Protein AF-A0AAN8PX94-F1 (afdb_monomer_lite)

Sequence (106 aa):
MAATVVKVATKVAVGVGAVYVTVDQGVWGTNSQAVKAVDKVRSSVLPAANDYVKSIPSLNDINNSVLRTWNSGVKMTFSMVSNAPSKAGEYSKKAYDSSLSLIKEN

Secondary structure (DSSP, 8-state):
-HHHHHHHHHHHHHHHHHHHHHHHTTTTS-HHHHHHHHHHHHHHT-TTTHHHHTTSPPHHHHHHHHHHHHHHHHHHHHHHHHHHHHHHHHHHHHHHHHHHHHHHT-

Radius of gyration: 23.59 Å; chains: 1; bounding box: 60×29×59 Å

InterPro domains:
  IPR026769 MICOS complex subunit Mic13 [PF15884] (22-91)
  IPR026769 MICOS complex subunit Mic13 [PTHR31816] (4-98)

Organism: Patella caerulea (NCBI:txid87958)

Structure (mmCIF, N/CA/C/O backbone):
data_AF-A0AAN8PX94-F1
#
_entry.id   AF-A0AAN8PX94-F1
#
loop_
_atom_site.group_PDB
_atom_site.id
_atom_site.type_symbol
_atom_site.label_atom_id
_atom_site.label_alt_id
_atom_site.label_comp_id
_atom_site.label_asym_id
_atom_site.label_entity_id
_atom_site.label_seq_id
_atom_site.pdbx_PDB_ins_code
_atom_site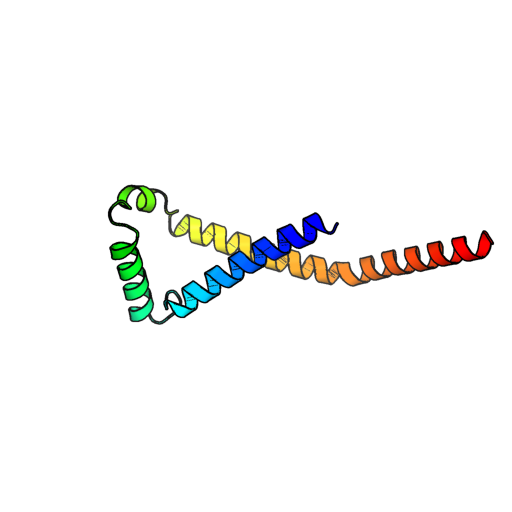.Cartn_x
_atom_site.Cartn_y
_atom_site.Cartn_z
_atom_site.occupancy
_atom_site.B_iso_or_equiv
_atom_site.auth_seq_id
_atom_site.auth_comp_id
_atom_site.auth_asym_id
_atom_site.auth_atom_id
_atom_site.pdbx_PDB_model_num
ATOM 1 N N . MET A 1 1 ? 18.186 -10.352 -6.077 1.00 60.88 1 MET A N 1
ATOM 2 C CA . MET A 1 1 ? 16.930 -9.831 -6.672 1.00 60.88 1 MET A CA 1
ATOM 3 C C . MET A 1 1 ? 15.704 -10.669 -6.302 1.00 60.88 1 MET A C 1
ATOM 5 O O . MET A 1 1 ? 14.741 -10.081 -5.830 1.00 60.88 1 MET A O 1
ATOM 9 N N . ALA A 1 2 ? 15.738 -12.006 -6.407 1.00 69.94 2 ALA A N 1
ATOM 10 C CA . ALA A 1 2 ? 14.598 -12.874 -6.059 1.00 69.94 2 ALA A CA 1
ATOM 11 C C . ALA A 1 2 ? 14.071 -12.690 -4.618 1.00 69.94 2 ALA A C 1
ATOM 13 O O . ALA A 1 2 ? 12.873 -12.516 -4.419 1.00 69.94 2 ALA A O 1
ATOM 14 N N . ALA A 1 3 ? 14.959 -12.620 -3.619 1.00 78.00 3 ALA A N 1
ATOM 15 C CA . ALA A 1 3 ? 14.563 -12.423 -2.219 1.00 78.00 3 ALA A CA 1
ATOM 16 C C . ALA A 1 3 ? 13.802 -11.101 -1.974 1.00 78.00 3 ALA A C 1
ATOM 18 O O . ALA A 1 3 ? 12.853 -11.058 -1.193 1.00 78.00 3 ALA A O 1
ATOM 19 N N . THR A 1 4 ? 14.179 -10.025 -2.672 1.00 83.06 4 THR A N 1
ATOM 20 C CA . THR A 1 4 ? 13.499 -8.724 -2.581 1.00 83.06 4 THR A CA 1
ATOM 21 C C . THR A 1 4 ? 12.101 -8.784 -3.194 1.00 83.06 4 THR A C 1
ATOM 23 O O . THR A 1 4 ? 11.159 -8.259 -2.606 1.00 83.06 4 THR A O 1
ATOM 26 N N . VAL A 1 5 ? 11.950 -9.464 -4.335 1.00 85.62 5 VAL A N 1
ATOM 27 C CA . VAL A 1 5 ? 10.655 -9.636 -5.013 1.00 85.62 5 VAL A CA 1
ATOM 28 C C . VAL A 1 5 ? 9.698 -10.463 -4.157 1.00 85.62 5 VAL A C 1
ATOM 30 O O . VAL A 1 5 ? 8.570 -10.033 -3.936 1.00 85.62 5 VAL A O 1
ATOM 33 N N . VAL A 1 6 ? 10.160 -11.585 -3.595 1.00 91.69 6 VAL A N 1
ATOM 34 C CA . VAL A 1 6 ? 9.347 -12.423 -2.696 1.00 91.69 6 VAL A CA 1
ATOM 35 C C . VAL A 1 6 ? 8.893 -11.622 -1.476 1.00 91.69 6 VAL A C 1
ATOM 37 O O . VAL A 1 6 ? 7.708 -11.599 -1.163 1.00 91.69 6 VAL A O 1
ATOM 40 N N . LYS A 1 7 ? 9.804 -10.877 -0.835 1.00 91.69 7 LYS A N 1
ATOM 41 C CA . LYS A 1 7 ? 9.471 -10.046 0.332 1.00 91.69 7 LYS A CA 1
ATOM 42 C C . LYS A 1 7 ? 8.407 -8.991 0.020 1.00 91.69 7 LYS A C 1
ATOM 44 O O . LYS A 1 7 ? 7.533 -8.743 0.849 1.00 91.69 7 LYS A O 1
ATOM 49 N N . VAL A 1 8 ? 8.482 -8.351 -1.147 1.00 89.94 8 VAL A N 1
ATOM 50 C CA . VAL A 1 8 ? 7.476 -7.369 -1.579 1.00 89.94 8 VAL A CA 1
ATOM 51 C C . VAL A 1 8 ? 6.148 -8.060 -1.890 1.00 89.94 8 VAL A C 1
ATOM 53 O O . VAL A 1 8 ? 5.116 -7.616 -1.393 1.00 89.94 8 VAL A O 1
ATOM 56 N N . ALA A 1 9 ? 6.169 -9.173 -2.623 1.00 90.50 9 ALA A N 1
ATOM 57 C CA . ALA A 1 9 ? 4.972 -9.936 -2.966 1.00 90.50 9 ALA A CA 1
ATOM 58 C C . ALA A 1 9 ? 4.219 -10.422 -1.719 1.00 90.50 9 ALA A C 1
ATOM 60 O O . ALA A 1 9 ? 3.006 -10.248 -1.634 1.00 90.50 9 ALA A O 1
ATOM 61 N N . THR A 1 10 ? 4.929 -10.934 -0.708 1.00 92.50 10 THR A N 1
ATOM 62 C CA . THR A 1 10 ? 4.319 -11.335 0.569 1.00 92.50 10 THR A CA 1
ATOM 63 C C . THR A 1 10 ? 3.636 -10.157 1.261 1.00 92.50 10 THR A C 1
ATOM 65 O O . THR A 1 10 ? 2.507 -10.293 1.723 1.00 92.50 10 THR A O 1
ATOM 68 N N . LYS A 1 11 ? 4.276 -8.980 1.307 1.00 92.75 11 LYS A N 1
ATOM 69 C CA . LYS A 1 11 ? 3.669 -7.783 1.914 1.00 92.75 11 LYS A CA 1
ATOM 70 C C . LYS A 1 11 ? 2.402 -7.347 1.183 1.00 92.75 11 LYS A C 1
ATOM 72 O O . LYS A 1 11 ? 1.418 -7.004 1.833 1.00 92.75 11 LYS A O 1
ATOM 77 N N . VAL A 1 12 ? 2.422 -7.381 -0.148 1.00 92.00 12 VAL A N 1
ATOM 78 C CA . VAL A 1 12 ? 1.249 -7.058 -0.970 1.00 92.00 12 VAL A CA 1
ATOM 79 C C . VAL A 1 12 ? 0.133 -8.073 -0.731 1.00 92.00 12 VAL A C 1
ATOM 81 O O . VAL A 1 12 ? -0.999 -7.665 -0.497 1.00 92.00 12 VAL A O 1
ATOM 84 N N . ALA A 1 13 ? 0.444 -9.371 -0.706 1.00 92.94 13 ALA A N 1
ATOM 85 C CA . ALA A 1 13 ? -0.537 -10.426 -0.460 1.00 92.94 13 ALA A CA 1
ATOM 86 C C . ALA A 1 13 ? -1.224 -10.272 0.906 1.00 92.94 13 ALA A C 1
ATOM 88 O O . ALA A 1 13 ? -2.448 -10.335 0.986 1.00 92.94 13 ALA A O 1
ATOM 89 N N . VAL A 1 14 ? -0.453 -9.996 1.964 1.00 94.94 14 VAL A N 1
ATOM 90 C CA . VAL A 1 14 ? -1.004 -9.728 3.304 1.00 94.94 14 VAL A CA 1
ATOM 91 C C . VAL A 1 14 ? -1.901 -8.489 3.289 1.00 94.94 14 VAL A C 1
ATOM 93 O O . VAL A 1 14 ? -3.002 -8.529 3.834 1.00 94.94 14 VAL A O 1
ATOM 96 N N . GLY A 1 15 ? -1.470 -7.405 2.636 1.00 92.56 15 GLY A N 1
ATOM 97 C CA . GLY A 1 15 ? -2.270 -6.185 2.513 1.00 92.56 15 GLY A CA 1
ATOM 98 C C . GLY A 1 15 ? -3.595 -6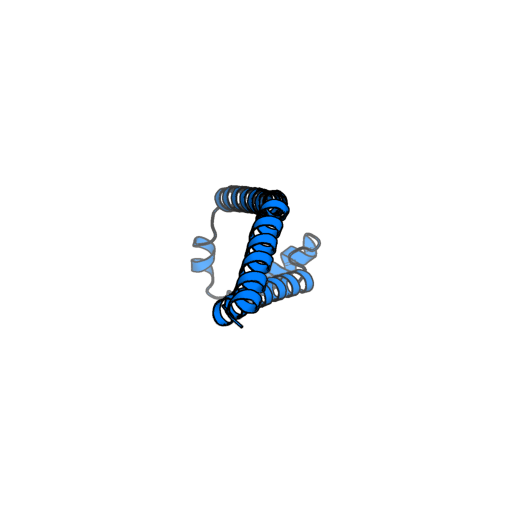.414 1.779 1.00 92.56 15 GLY A C 1
ATOM 99 O O . GLY A 1 15 ? -4.648 -6.030 2.280 1.00 92.56 15 GLY A O 1
ATOM 100 N N . VAL A 1 16 ? -3.559 -7.091 0.628 1.00 92.06 16 VAL A N 1
ATOM 101 C CA . VAL A 1 16 ? -4.757 -7.419 -0.166 1.00 92.06 16 VAL A CA 1
ATOM 102 C C . VAL A 1 16 ? -5.691 -8.353 0.602 1.00 92.06 16 VAL A C 1
ATOM 104 O O . VAL A 1 16 ? -6.898 -8.121 0.617 1.00 92.06 16 VAL A O 1
ATOM 107 N N . GLY A 1 17 ? -5.150 -9.363 1.289 1.00 91.88 17 GLY A N 1
ATOM 108 C CA . GLY A 1 17 ? -5.937 -10.267 2.128 1.00 91.88 17 GLY A CA 1
ATOM 109 C C . GLY A 1 17 ? -6.643 -9.536 3.271 1.00 91.88 17 GLY A C 1
ATOM 110 O O . GLY A 1 17 ? -7.833 -9.747 3.491 1.00 91.88 17 GLY A O 1
ATOM 111 N N . ALA A 1 18 ? -5.947 -8.618 3.949 1.00 90.12 18 ALA A N 1
ATOM 112 C CA . ALA A 1 18 ? -6.552 -7.793 4.992 1.00 90.12 18 ALA A CA 1
ATOM 113 C C . ALA A 1 18 ? -7.687 -6.918 4.437 1.00 90.12 18 ALA A C 1
ATOM 115 O O . ALA A 1 18 ? -8.770 -6.877 5.021 1.00 90.12 18 ALA A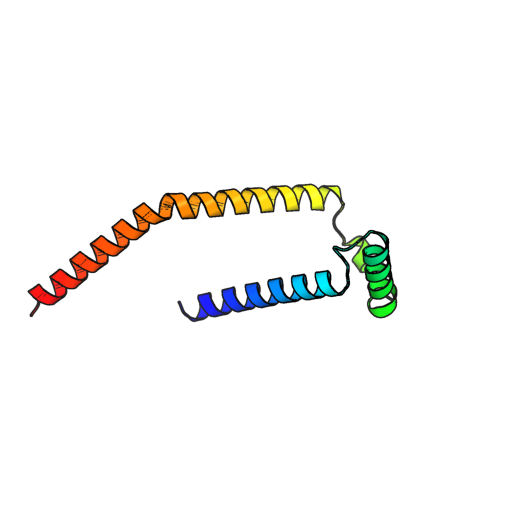 O 1
ATOM 116 N N . VAL A 1 19 ? -7.479 -6.274 3.283 1.00 88.62 19 VAL A N 1
ATOM 117 C CA . VAL A 1 19 ? -8.526 -5.481 2.620 1.00 88.62 19 VAL A CA 1
ATOM 118 C C . VAL A 1 19 ? -9.734 -6.355 2.277 1.00 88.62 19 VAL A C 1
ATOM 120 O O . VAL A 1 19 ? -10.851 -5.992 2.641 1.00 88.62 19 VAL A O 1
ATOM 123 N N . TYR A 1 20 ? -9.526 -7.528 1.671 1.00 89.81 20 TYR A N 1
ATOM 124 C CA . TYR A 1 20 ? -10.603 -8.466 1.336 1.00 89.81 20 TYR A CA 1
ATOM 125 C C . TYR A 1 20 ? -11.445 -8.843 2.562 1.00 89.81 20 TYR A C 1
ATOM 127 O O . TYR A 1 20 ? -12.666 -8.707 2.532 1.00 89.81 20 TYR A O 1
ATOM 135 N N . VAL A 1 21 ? -10.797 -9.219 3.670 1.00 89.00 21 VAL A N 1
ATOM 136 C CA . VAL A 1 21 ? -11.494 -9.549 4.924 1.00 89.00 21 VAL A CA 1
ATOM 137 C C . VAL A 1 21 ? -12.293 -8.354 5.447 1.00 89.00 21 VAL A C 1
ATOM 139 O O . VAL A 1 21 ? -13.430 -8.521 5.877 1.00 89.00 21 VAL A O 1
ATOM 142 N N . THR A 1 22 ? -11.748 -7.134 5.400 1.00 86.88 22 THR A N 1
ATOM 143 C CA . THR A 1 22 ? -12.489 -5.947 5.872 1.00 86.88 22 THR A CA 1
ATOM 144 C C . THR A 1 22 ? -13.694 -5.600 4.996 1.00 86.88 22 THR A C 1
ATOM 146 O O . THR A 1 22 ? -14.690 -5.087 5.508 1.00 86.88 22 THR A O 1
ATOM 149 N N . VAL A 1 23 ? -13.635 -5.894 3.694 1.00 86.25 23 VAL A N 1
ATOM 150 C CA . VAL A 1 23 ? -14.781 -5.758 2.782 1.00 86.25 23 VAL A CA 1
ATOM 151 C C . VAL A 1 23 ? -15.845 -6.804 3.109 1.00 86.25 23 VAL A C 1
ATOM 153 O O . VAL A 1 23 ? -17.004 -6.437 3.287 1.00 86.25 23 VAL A O 1
ATOM 156 N N . ASP A 1 24 ? -15.453 -8.070 3.270 1.00 88.50 24 ASP A N 1
ATOM 157 C CA . ASP A 1 24 ? -16.355 -9.176 3.624 1.00 88.50 24 ASP A CA 1
ATOM 158 C C . ASP A 1 24 ? -17.048 -8.963 4.983 1.00 88.50 24 ASP A C 1
ATOM 160 O O . ASP A 1 24 ? -18.258 -9.139 5.113 1.00 88.50 24 ASP A O 1
ATOM 164 N N . GLN A 1 25 ? -16.317 -8.465 5.987 1.00 84.25 25 GLN A N 1
ATOM 165 C CA . GLN A 1 25 ? -16.894 -8.109 7.290 1.00 84.25 25 GLN A CA 1
ATOM 166 C C . GLN A 1 25 ? -17.779 -6.849 7.246 1.00 84.25 25 GLN A C 1
ATOM 168 O O . GLN A 1 25 ? -18.357 -6.484 8.268 1.00 84.25 25 GLN A O 1
ATOM 173 N N . GLY A 1 26 ? -17.896 -6.168 6.102 1.00 84.62 26 GLY A N 1
ATOM 174 C CA . GLY A 1 26 ? -18.763 -5.002 5.944 1.00 84.62 26 GLY A CA 1
ATOM 175 C C . GLY A 1 26 ? -18.237 -3.724 6.601 1.00 84.62 26 GLY A C 1
ATOM 176 O O . GLY A 1 26 ? -19.015 -2.793 6.803 1.00 84.62 26 GLY A O 1
ATOM 177 N N . VAL A 1 27 ? -16.934 -3.641 6.905 1.00 85.38 27 VAL A N 1
ATOM 178 C CA . VAL A 1 27 ? -16.297 -2.439 7.491 1.00 85.38 27 VAL A CA 1
ATOM 179 C C . VAL A 1 27 ? -16.438 -1.232 6.561 1.00 85.38 27 VAL A C 1
ATOM 181 O O . VAL A 1 27 ? -16.656 -0.116 7.019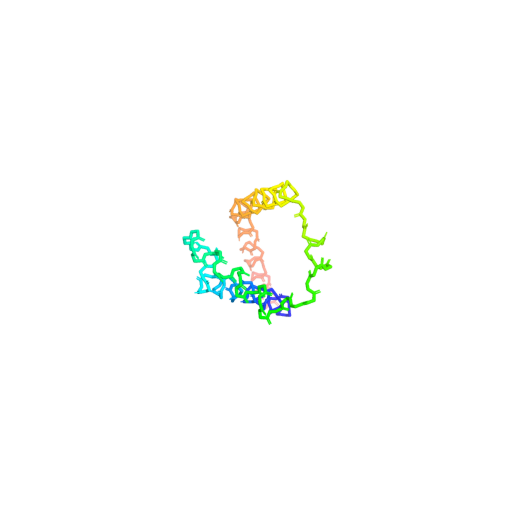 1.00 85.38 27 VAL A O 1
ATOM 184 N N . TRP A 1 28 ? -16.360 -1.474 5.253 1.00 85.50 28 TRP A N 1
ATOM 185 C CA . TRP A 1 28 ? -16.529 -0.470 4.196 1.00 85.50 28 TRP A CA 1
ATOM 186 C C . TRP A 1 28 ? -17.967 -0.400 3.656 1.00 85.50 28 TRP A C 1
ATOM 188 O O . TRP A 1 28 ? -18.210 0.220 2.623 1.00 85.50 28 TRP A O 1
ATOM 198 N N . GLY A 1 29 ? -18.905 -1.097 4.304 1.00 79.94 29 GLY A N 1
ATOM 199 C CA . GLY A 1 29 ? -20.301 -1.176 3.893 1.00 79.94 29 GLY A CA 1
ATOM 200 C C . GLY A 1 29 ? -21.129 0.021 4.359 1.00 79.94 29 GLY A C 1
ATOM 201 O O . GLY A 1 29 ? -20.625 1.092 4.685 1.00 79.94 29 GLY A O 1
ATOM 202 N N . THR A 1 30 ? -22.444 -0.169 4.416 1.00 83.75 30 THR A N 1
ATOM 203 C CA . THR A 1 30 ? -23.358 0.846 4.966 1.00 83.75 30 THR A CA 1
ATOM 204 C C . THR A 1 30 ? -23.074 1.108 6.449 1.00 83.75 30 THR A C 1
ATOM 206 O O . THR A 1 30 ? -22.571 0.229 7.149 1.00 83.75 30 THR A O 1
ATOM 209 N N . ASN A 1 31 ? -23.474 2.276 6.972 1.00 78.69 31 ASN A N 1
ATOM 210 C CA . ASN A 1 31 ? -23.261 2.633 8.385 1.00 78.69 31 ASN A CA 1
ATOM 211 C C . ASN A 1 31 ? -23.705 1.526 9.361 1.00 78.69 31 ASN A C 1
ATOM 213 O O . ASN A 1 31 ? -23.016 1.255 10.339 1.00 78.69 31 ASN A O 1
ATOM 217 N N . SER A 1 32 ? -24.818 0.837 9.083 1.00 83.19 32 SER A N 1
ATOM 218 C CA . SER A 1 32 ? -25.293 -0.270 9.926 1.00 83.19 32 SER A CA 1
ATOM 219 C C . SER A 1 32 ? -24.358 -1.487 9.904 1.00 83.19 32 SER A C 1
ATOM 221 O O . SER A 1 32 ? -24.143 -2.115 10.939 1.00 83.19 32 SER A O 1
ATOM 223 N N . GLN A 1 33 ? -23.790 -1.821 8.743 1.00 83.06 33 GLN A N 1
ATOM 224 C CA . GLN A 1 33 ? -22.848 -2.935 8.590 1.00 83.06 33 GLN A CA 1
ATOM 225 C C . GLN A 1 33 ? -21.503 -2.611 9.243 1.00 83.06 33 GLN A C 1
ATOM 227 O O . GLN A 1 33 ? -20.990 -3.427 10.005 1.00 83.06 33 GLN A O 1
ATOM 232 N N . ALA A 1 34 ? -20.993 -1.397 9.029 1.00 81.56 34 ALA A N 1
ATOM 233 C CA . ALA A 1 34 ? -19.734 -0.947 9.608 1.00 81.56 34 ALA A CA 1
ATOM 234 C C . ALA A 1 34 ? -19.793 -0.901 11.144 1.00 81.56 34 ALA A C 1
ATOM 236 O O . ALA A 1 34 ? -18.891 -1.406 11.811 1.00 81.56 34 ALA A O 1
ATOM 237 N N . VAL A 1 35 ? -20.880 -0.370 11.719 1.00 81.31 35 VAL A N 1
ATOM 238 C CA . VAL A 1 35 ? -21.072 -0.332 13.181 1.00 81.31 35 VAL A CA 1
ATOM 239 C C . VAL A 1 35 ? -21.148 -1.746 13.761 1.00 81.31 35 VAL A C 1
ATOM 241 O O . VAL A 1 35 ? -20.437 -2.045 14.715 1.00 81.31 35 VAL A O 1
ATOM 244 N N . LYS A 1 36 ? -21.906 -2.659 13.136 1.00 82.94 36 LYS A N 1
ATOM 245 C CA . LYS A 1 36 ? -21.962 -4.068 13.567 1.00 82.94 36 LYS A CA 1
ATOM 246 C C . LYS A 1 36 ? -20.605 -4.769 13.477 1.00 82.94 36 LYS A C 1
ATOM 248 O O . LYS A 1 36 ? -20.279 -5.570 14.351 1.00 82.94 36 LYS A O 1
ATOM 253 N N . ALA A 1 37 ? -19.812 -4.476 12.447 1.00 81.56 37 ALA A N 1
ATOM 254 C CA . ALA A 1 37 ? -18.462 -5.012 12.304 1.00 81.56 37 ALA A CA 1
ATOM 255 C C . ALA A 1 37 ? -17.547 -4.525 13.440 1.00 81.56 37 ALA A C 1
ATOM 257 O O . ALA A 1 37 ? -16.839 -5.324 14.054 1.00 81.56 37 ALA A O 1
ATOM 258 N N . VAL A 1 38 ? -17.618 -3.232 13.774 1.00 77.62 38 VAL A N 1
ATOM 259 C CA . VAL A 1 38 ? -16.886 -2.640 14.903 1.00 77.62 38 VAL A CA 1
ATOM 260 C C . VAL A 1 38 ? -17.332 -3.247 16.234 1.00 77.62 38 VAL A C 1
ATOM 262 O O . VAL A 1 38 ? -16.480 -3.603 17.045 1.00 77.62 38 VAL A O 1
ATOM 265 N N . ASP A 1 39 ? -18.633 -3.433 16.451 1.00 78.50 39 ASP A N 1
ATOM 266 C CA . ASP A 1 39 ? -19.169 -4.022 17.684 1.00 78.50 39 ASP A CA 1
ATOM 267 C C . ASP A 1 39 ? -18.784 -5.499 17.839 1.00 78.50 39 ASP A C 1
ATOM 269 O O . ASP A 1 39 ? -18.446 -5.955 18.936 1.00 78.50 39 ASP A O 1
ATOM 273 N N . LYS A 1 40 ? -18.741 -6.251 16.734 1.00 80.25 40 LYS A N 1
ATOM 274 C CA . LYS A 1 40 ? -18.244 -7.633 16.705 1.00 80.25 40 LYS A CA 1
ATOM 275 C C . LYS A 1 40 ? -16.761 -7.703 17.066 1.00 80.25 40 LYS A C 1
ATOM 277 O O . LYS A 1 40 ? -16.370 -8.537 17.880 1.00 80.25 40 LYS A O 1
ATOM 282 N N . VAL A 1 41 ? -15.934 -6.812 16.517 1.00 76.75 41 VAL A N 1
ATOM 283 C CA . VAL A 1 41 ? -14.508 -6.727 16.879 1.00 76.75 41 VAL A CA 1
ATOM 284 C C . VAL A 1 41 ? -14.349 -6.332 18.350 1.00 76.75 41 VAL A C 1
ATOM 286 O O . VAL A 1 41 ? -13.572 -6.958 19.073 1.00 76.75 41 VAL A O 1
ATOM 289 N N . ARG A 1 42 ? -15.132 -5.354 18.821 1.00 70.75 42 ARG A N 1
ATOM 290 C CA . ARG A 1 42 ? -15.133 -4.904 20.221 1.00 70.75 42 ARG A CA 1
ATOM 291 C C . ARG A 1 42 ? -15.489 -6.019 21.205 1.00 70.75 42 ARG A C 1
ATOM 293 O O . ARG A 1 42 ? -14.825 -6.160 22.224 1.00 70.75 42 ARG A O 1
ATOM 300 N N . SER A 1 43 ? -16.498 -6.823 20.891 1.00 74.12 43 SER A N 1
ATOM 301 C CA . SER A 1 43 ? -16.965 -7.912 21.761 1.00 74.12 43 SER A CA 1
ATOM 302 C C . SER A 1 43 ? -16.093 -9.169 21.704 1.00 74.12 43 SER A C 1
ATOM 304 O O . SER A 1 43 ? -15.940 -9.843 22.718 1.00 74.12 43 SER A O 1
ATOM 306 N N . SER A 1 44 ? -15.504 -9.482 20.545 1.00 71.81 44 SER A N 1
ATOM 307 C CA . SER A 1 44 ? -14.806 -10.762 20.326 1.00 71.81 44 SER A CA 1
ATOM 308 C C . SER A 1 44 ? -13.296 -10.691 20.563 1.00 71.81 44 SER A C 1
ATOM 310 O O . SER A 1 44 ? -12.688 -11.675 20.971 1.00 71.81 44 SER A O 1
ATOM 312 N N . VAL A 1 45 ? -12.672 -9.546 20.266 1.00 65.75 45 VAL A N 1
ATOM 313 C CA . VAL A 1 45 ? -11.203 -9.385 20.267 1.00 65.75 45 VAL A CA 1
ATOM 314 C C . VAL A 1 45 ? -10.737 -8.493 21.417 1.00 65.75 45 VAL A C 1
ATOM 316 O O . VAL A 1 45 ? -9.610 -8.604 21.891 1.00 65.75 45 VAL A O 1
ATOM 319 N N . LEU A 1 46 ? -11.609 -7.597 21.874 1.00 62.44 46 LEU A N 1
ATOM 320 C CA . LEU A 1 46 ? -11.253 -6.440 22.680 1.00 62.44 46 LEU A CA 1
ATOM 321 C C . LEU A 1 46 ? -11.827 -6.403 24.126 1.00 62.44 46 LEU A C 1
ATOM 323 O O . LEU A 1 46 ? -12.032 -5.295 24.623 1.00 62.44 46 LEU A O 1
ATOM 327 N N . PRO A 1 47 ? -12.006 -7.518 24.883 1.00 59.38 47 PRO A N 1
ATOM 328 C CA . PRO A 1 47 ? -12.343 -7.427 26.316 1.00 59.38 47 PRO A CA 1
ATOM 329 C C . PRO A 1 47 ? -11.321 -6.630 27.156 1.00 59.38 47 PRO A C 1
ATOM 331 O O . PRO A 1 47 ? -11.675 -6.085 28.195 1.00 59.38 47 PRO A O 1
ATOM 334 N N . ALA A 1 48 ? -10.065 -6.523 26.694 1.00 58.09 48 ALA A N 1
ATOM 335 C CA . ALA A 1 48 ? -8.963 -5.796 27.346 1.00 58.09 48 ALA A CA 1
ATOM 336 C C . ALA A 1 48 ? -8.469 -4.560 26.551 1.00 58.09 48 ALA A C 1
ATOM 338 O O . ALA A 1 48 ? -7.377 -4.046 26.777 1.00 58.09 48 ALA A O 1
ATOM 339 N N . ALA A 1 49 ? -9.245 -4.070 25.583 1.00 56.31 49 ALA A N 1
ATOM 340 C CA . ALA A 1 49 ? -8.770 -3.119 24.572 1.00 56.31 49 ALA A CA 1
ATOM 341 C C . ALA A 1 49 ? -8.680 -1.652 24.977 1.00 56.31 49 ALA A C 1
ATOM 343 O O . ALA A 1 49 ? -8.303 -0.813 24.153 1.00 56.31 49 ALA A O 1
ATOM 344 N N . ASN A 1 50 ? -9.050 -1.322 26.209 1.00 60.94 50 ASN A N 1
ATOM 345 C CA . ASN A 1 50 ? -9.162 0.069 26.628 1.00 60.94 50 ASN A CA 1
ATOM 346 C C . ASN A 1 50 ? -7.817 0.819 26.531 1.00 60.94 50 ASN A C 1
ATOM 348 O O . ASN A 1 50 ? -7.795 2.034 26.349 1.00 60.94 50 ASN A O 1
ATOM 352 N N . ASP A 1 51 ? -6.695 0.096 26.574 1.00 65.50 51 ASP A N 1
ATOM 353 C CA . ASP A 1 51 ? -5.356 0.671 26.423 1.00 65.50 51 ASP A CA 1
ATOM 354 C C . ASP A 1 51 ? -4.921 0.839 24.958 1.00 65.50 51 ASP A C 1
ATOM 356 O O . ASP A 1 51 ? -4.213 1.791 24.627 1.00 65.50 51 ASP A O 1
ATOM 360 N N . TYR A 1 52 ? -5.422 0.003 24.045 1.00 63.50 52 TYR A N 1
ATOM 361 C CA . TYR A 1 52 ? -5.144 0.132 22.610 1.00 63.50 52 TYR A CA 1
ATOM 362 C C . TYR A 1 52 ? -5.965 1.239 21.953 1.00 63.50 52 TYR A C 1
ATOM 364 O O . TYR A 1 52 ? -5.467 1.917 21.057 1.00 63.50 52 TYR A O 1
ATOM 372 N N . VAL A 1 53 ? -7.190 1.483 22.428 1.00 66.25 53 VAL A N 1
ATOM 373 C CA . VAL A 1 53 ? -8.025 2.599 21.949 1.00 66.25 53 VAL A CA 1
ATOM 374 C C . VAL A 1 53 ? -7.342 3.947 22.196 1.00 66.25 53 VAL A C 1
ATOM 376 O O . VAL A 1 53 ? -7.409 4.825 21.341 1.00 66.25 53 VAL A O 1
ATOM 379 N N . LYS A 1 54 ? -6.604 4.093 23.305 1.00 68.94 54 LYS A N 1
ATOM 380 C CA . LYS A 1 54 ? -5.810 5.300 23.606 1.00 68.94 54 LYS A CA 1
ATOM 381 C C . LYS A 1 54 ? -4.635 5.508 22.644 1.00 68.94 54 LYS A C 1
ATOM 383 O O . LYS A 1 54 ? -4.121 6.615 22.550 1.00 68.94 54 LYS A O 1
ATOM 388 N N . SER A 1 55 ? -4.209 4.451 21.952 1.00 71.31 55 SER A N 1
ATOM 389 C CA . SER A 1 55 ? -3.123 4.482 20.965 1.00 71.31 55 SER A CA 1
ATOM 390 C C . SER A 1 55 ? -3.626 4.696 19.534 1.00 71.31 55 SER A C 1
ATOM 392 O O . SER A 1 55 ? -2.815 4.774 18.611 1.00 71.31 55 SER A O 1
ATOM 394 N N . ILE A 1 56 ? -4.947 4.775 19.322 1.00 72.38 56 ILE A N 1
ATOM 395 C CA . ILE A 1 56 ? -5.514 5.110 18.015 1.00 72.38 56 ILE A CA 1
ATOM 396 C C . ILE A 1 56 ? -5.192 6.586 17.735 1.00 72.38 56 ILE A C 1
ATOM 398 O O . ILE A 1 56 ? -5.545 7.444 18.548 1.00 72.38 56 ILE A O 1
ATOM 402 N N . PRO A 1 57 ? -4.522 6.901 16.612 1.00 73.38 57 PRO A N 1
ATOM 403 C CA . PRO A 1 57 ? -4.208 8.279 16.266 1.00 73.38 57 PRO A CA 1
ATOM 404 C C . PRO A 1 57 ? -5.484 9.114 16.148 1.00 73.38 57 PRO A C 1
ATOM 406 O O . PRO A 1 57 ? -6.546 8.599 15.786 1.00 73.38 57 PRO A O 1
ATOM 409 N N . SER A 1 58 ? -5.384 10.413 16.438 1.00 80.75 58 SER A N 1
ATOM 410 C CA . SER A 1 58 ? -6.544 11.295 16.327 1.00 80.75 58 SER A CA 1
ATOM 411 C C . SER A 1 58 ? -7.073 11.307 14.889 1.00 80.75 58 SER A C 1
ATOM 413 O O . SER A 1 58 ? -6.327 11.092 13.930 1.00 80.75 58 SER A O 1
ATOM 415 N N . LEU A 1 59 ? -8.365 11.595 14.708 1.00 76.38 59 LEU A N 1
ATOM 416 C CA . LEU A 1 59 ? -8.961 11.685 13.368 1.00 76.38 59 LEU A CA 1
ATOM 417 C C . LEU A 1 59 ? -8.223 12.694 12.470 1.00 76.38 59 LEU A C 1
ATOM 419 O O . LEU A 1 59 ? -8.097 12.472 11.267 1.00 76.38 59 LEU A O 1
ATOM 423 N N . ASN A 1 60 ? -7.678 13.763 13.057 1.00 77.69 60 ASN A N 1
ATOM 424 C CA . ASN A 1 60 ? -6.865 14.742 12.339 1.00 77.69 60 ASN A CA 1
ATOM 425 C C . ASN A 1 60 ? -5.519 14.157 11.884 1.00 77.69 60 ASN A C 1
ATOM 427 O O . ASN A 1 60 ? -5.106 14.394 10.747 1.00 77.69 60 ASN A O 1
ATOM 431 N N . ASP A 1 61 ? -4.859 13.359 12.727 1.00 78.56 61 ASP A N 1
ATOM 432 C CA . ASP A 1 61 ? -3.603 12.686 12.371 1.00 78.56 61 ASP A CA 1
ATOM 433 C C . ASP A 1 61 ? -3.817 11.651 11.264 1.00 78.56 61 ASP A C 1
ATOM 435 O O . ASP A 1 61 ? -3.021 11.567 10.322 1.00 78.56 61 ASP A O 1
ATOM 439 N N . ILE A 1 62 ? -4.924 10.903 11.339 1.00 79.50 62 ILE A N 1
ATOM 440 C CA . ILE A 1 62 ? -5.331 9.948 10.304 1.00 79.50 62 ILE A CA 1
ATOM 441 C C . ILE A 1 62 ? -5.573 10.688 8.988 1.00 79.50 62 ILE A C 1
ATOM 443 O O . ILE A 1 62 ? -4.964 10.329 7.981 1.00 79.50 62 ILE A O 1
ATOM 447 N N . ASN A 1 63 ? -6.382 11.751 8.991 1.00 80.50 63 ASN A N 1
ATOM 448 C CA . ASN A 1 63 ? -6.680 12.520 7.781 1.00 80.50 63 ASN A CA 1
ATOM 449 C C . ASN A 1 63 ? -5.408 13.078 7.131 1.00 80.50 63 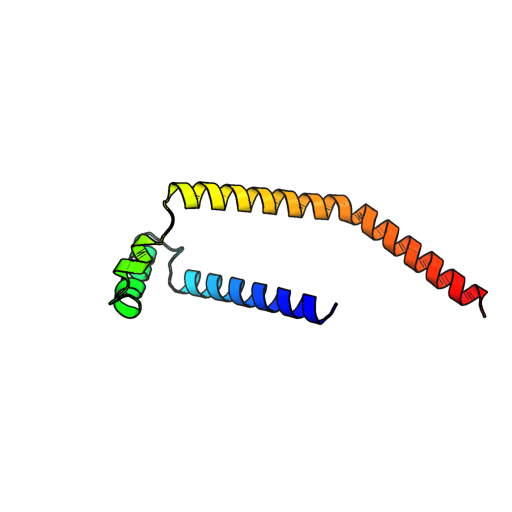ASN A C 1
ATOM 451 O O . ASN A 1 63 ? -5.184 12.875 5.937 1.00 80.50 63 ASN A O 1
ATOM 455 N N . ASN A 1 64 ? -4.531 13.713 7.911 1.00 81.62 64 ASN A N 1
ATOM 456 C CA . ASN A 1 64 ? -3.294 14.291 7.386 1.00 81.62 64 ASN A CA 1
ATOM 457 C C . ASN A 1 64 ? -2.340 13.220 6.836 1.00 81.62 64 ASN A C 1
ATOM 459 O O . ASN A 1 64 ? -1.759 13.393 5.760 1.00 81.62 64 ASN A O 1
ATOM 463 N N . SER A 1 65 ? -2.183 12.101 7.550 1.00 83.75 65 SER A N 1
ATOM 464 C CA . SER A 1 65 ? -1.293 11.011 7.139 1.00 83.75 65 SER A CA 1
ATOM 465 C C . SER A 1 65 ? -1.801 10.292 5.890 1.00 83.75 65 SER A C 1
ATOM 467 O O . SER A 1 65 ? -1.027 10.062 4.954 1.00 83.75 65 SER A O 1
ATOM 469 N N . VAL A 1 66 ? -3.101 9.987 5.839 1.00 84.62 66 VAL A N 1
ATOM 470 C CA . VAL A 1 66 ? -3.742 9.315 4.701 1.00 84.62 66 VAL A CA 1
ATOM 471 C C . VAL A 1 66 ? -3.665 10.194 3.458 1.00 84.62 66 VAL A C 1
ATOM 473 O O . VAL A 1 66 ? -3.178 9.732 2.426 1.00 84.62 66 VAL A O 1
ATOM 476 N N . LEU A 1 67 ? -4.040 11.475 3.560 1.00 86.81 67 LEU A N 1
ATOM 477 C CA . LEU A 1 67 ? -3.978 12.413 2.434 1.00 86.81 67 LEU A CA 1
ATOM 478 C C . LEU A 1 67 ? -2.549 12.577 1.909 1.00 86.81 67 LEU A C 1
ATOM 480 O O . LEU A 1 67 ? -2.312 12.510 0.700 1.00 86.81 67 LEU A O 1
ATOM 484 N N . ARG A 1 68 ? -1.571 12.753 2.806 1.00 90.94 68 ARG A N 1
ATOM 485 C CA . ARG A 1 68 ? -0.160 12.891 2.420 1.00 90.94 68 ARG A CA 1
ATOM 486 C C . ARG A 1 68 ? 0.361 11.631 1.731 1.00 90.94 68 ARG A C 1
ATOM 488 O O . ARG A 1 68 ? 1.029 11.736 0.704 1.00 90.94 68 ARG A O 1
ATOM 495 N N . THR A 1 69 ? 0.062 10.459 2.286 1.00 90.50 69 THR A N 1
ATOM 496 C CA . THR A 1 69 ? 0.530 9.170 1.758 1.00 90.50 69 THR A CA 1
ATOM 497 C C . THR A 1 69 ? -0.093 8.877 0.400 1.00 90.50 69 THR A C 1
ATOM 499 O O . THR A 1 69 ? 0.627 8.511 -0.528 1.00 90.50 69 THR A O 1
ATOM 502 N N . TRP A 1 70 ? -1.396 9.124 0.250 1.00 87.94 70 TRP A N 1
ATOM 503 C CA . TRP A 1 70 ? -2.098 9.002 -1.024 1.00 87.94 70 TRP A CA 1
ATOM 504 C C . TRP A 1 70 ? -1.469 9.891 -2.099 1.00 87.94 70 TRP A C 1
ATOM 506 O O . TRP A 1 70 ? -1.047 9.399 -3.144 1.00 87.94 70 TRP A O 1
ATOM 516 N N . ASN A 1 71 ? -1.302 11.184 -1.807 1.00 93.31 71 ASN A N 1
ATOM 517 C CA . ASN A 1 71 ? -0.702 12.135 -2.743 1.00 93.31 71 ASN A CA 1
ATOM 518 C C . ASN A 1 71 ? 0.742 11.770 -3.107 1.00 93.31 71 ASN A C 1
ATOM 520 O O . ASN A 1 71 ? 1.144 11.905 -4.264 1.00 93.31 71 ASN A O 1
ATOM 524 N N . SER A 1 72 ? 1.531 11.299 -2.137 1.00 94.62 72 SER A N 1
ATOM 525 C CA . SER A 1 72 ? 2.891 10.824 -2.398 1.00 94.62 72 SER A CA 1
ATOM 526 C C . SER A 1 72 ? 2.893 9.592 -3.300 1.00 94.62 72 SER A C 1
ATOM 528 O O . SER A 1 72 ? 3.719 9.514 -4.208 1.00 94.62 72 SER A O 1
ATOM 530 N N . GLY A 1 73 ? 1.970 8.655 -3.077 1.00 91.12 73 GLY A N 1
ATOM 531 C CA . GLY A 1 73 ? 1.801 7.470 -3.913 1.00 91.12 73 GLY A CA 1
ATOM 532 C C . GLY A 1 73 ? 1.441 7.840 -5.349 1.00 91.12 73 GLY A C 1
ATOM 533 O O . GLY A 1 73 ? 2.138 7.432 -6.272 1.00 91.12 73 GLY A O 1
ATOM 534 N N . VAL A 1 74 ? 0.436 8.703 -5.535 1.00 94.38 74 VAL A N 1
ATOM 535 C CA . VAL A 1 74 ? 0.035 9.214 -6.857 1.00 94.38 74 VAL A CA 1
ATOM 536 C C . VAL A 1 74 ? 1.226 9.855 -7.576 1.00 94.38 74 VAL A C 1
ATOM 538 O O . VAL A 1 74 ? 1.539 9.482 -8.708 1.00 94.38 74 VAL A O 1
ATOM 541 N N . LYS A 1 75 ? 1.951 10.767 -6.911 1.00 95.06 75 LYS A N 1
ATOM 542 C CA . LYS A 1 75 ? 3.149 11.405 -7.485 1.00 95.06 75 LYS A CA 1
ATOM 543 C C . LYS A 1 75 ? 4.215 10.382 -7.867 1.00 95.06 75 LYS A C 1
ATOM 545 O O . LYS A 1 75 ? 4.783 10.485 -8.953 1.00 95.06 75 LYS A O 1
ATOM 550 N N . MET A 1 76 ? 4.481 9.405 -7.002 1.00 93.81 76 MET A N 1
ATOM 551 C CA . MET A 1 76 ? 5.456 8.345 -7.257 1.00 93.81 76 MET A CA 1
ATOM 552 C C . MET A 1 76 ? 5.074 7.520 -8.489 1.00 93.81 76 MET A C 1
ATOM 554 O O . MET A 1 76 ? 5.913 7.338 -9.368 1.00 93.81 76 MET A O 1
ATOM 558 N N . THR A 1 77 ? 3.817 7.087 -8.599 1.00 92.69 77 THR A N 1
ATOM 559 C CA . THR A 1 77 ? 3.325 6.309 -9.744 1.00 92.69 77 THR A CA 1
ATOM 560 C C . THR A 1 77 ? 3.496 7.073 -11.052 1.00 92.69 77 THR A C 1
ATOM 562 O O . THR A 1 77 ? 4.118 6.558 -11.980 1.00 92.69 77 THR A O 1
ATOM 565 N N . PHE A 1 78 ? 3.021 8.318 -11.129 1.00 94.38 78 PHE A N 1
ATOM 566 C CA . PHE A 1 78 ? 3.149 9.107 -12.358 1.00 94.38 78 PHE A CA 1
ATOM 567 C C . PHE A 1 78 ? 4.602 9.459 -12.686 1.00 94.38 78 PHE A C 1
ATOM 569 O O . PHE A 1 78 ? 4.971 9.465 -13.857 1.00 94.38 78 PHE A O 1
ATOM 576 N N . SER A 1 79 ? 5.447 9.671 -11.672 1.00 92.19 79 SER A N 1
ATOM 577 C CA . SER A 1 79 ? 6.886 9.881 -11.874 1.00 92.19 79 SER A CA 1
ATOM 578 C C . SER A 1 79 ? 7.578 8.627 -12.407 1.00 92.19 79 SER A C 1
ATOM 580 O O . SER A 1 79 ? 8.490 8.719 -13.223 1.00 92.19 79 SER A O 1
ATOM 582 N N . MET A 1 80 ? 7.169 7.436 -11.968 1.00 91.88 80 MET A N 1
ATOM 583 C CA . MET A 1 80 ? 7.695 6.184 -12.513 1.00 91.88 80 MET A CA 1
ATOM 584 C C . MET A 1 80 ? 7.266 5.989 -13.963 1.00 91.88 80 MET A C 1
ATOM 586 O O . MET A 1 80 ? 8.104 5.674 -14.802 1.00 91.88 80 MET A O 1
ATOM 590 N N . VAL A 1 81 ? 5.986 6.220 -14.263 1.00 93.19 81 VAL A N 1
ATOM 591 C CA . VAL A 1 81 ? 5.447 6.094 -15.623 1.00 93.19 81 VAL A CA 1
ATOM 592 C C . VAL A 1 81 ? 6.120 7.084 -16.575 1.00 93.19 81 VAL A C 1
ATOM 594 O O . VAL A 1 81 ? 6.510 6.691 -17.670 1.00 93.19 81 VAL A O 1
ATOM 597 N N . SER A 1 82 ? 6.332 8.336 -16.162 1.00 94.75 82 SER A N 1
ATOM 598 C CA . SER A 1 82 ? 6.987 9.341 -17.009 1.00 94.75 82 SER A CA 1
ATOM 599 C C . SER A 1 82 ? 8.460 9.027 -17.285 1.00 94.75 82 SER A C 1
ATOM 601 O O . SER A 1 82 ? 8.951 9.300 -18.377 1.00 94.75 82 SER A O 1
ATOM 603 N N . ASN A 1 83 ? 9.161 8.412 -16.330 1.00 93.25 83 ASN A N 1
ATOM 604 C CA . ASN A 1 83 ? 10.563 8.023 -16.488 1.00 93.25 83 ASN A CA 1
ATOM 605 C C . ASN A 1 83 ? 10.753 6.649 -17.154 1.00 93.25 83 ASN A C 1
ATOM 607 O O . ASN A 1 83 ? 11.878 6.305 -17.533 1.00 93.25 83 ASN A O 1
ATOM 611 N N . ALA A 1 84 ? 9.687 5.858 -17.307 1.00 91.69 84 ALA A N 1
ATOM 612 C CA . ALA A 1 84 ? 9.764 4.506 -17.853 1.00 91.69 84 ALA A CA 1
ATOM 613 C C . ALA A 1 84 ? 10.317 4.451 -19.294 1.00 91.69 84 ALA A C 1
ATOM 615 O O . ALA A 1 84 ? 11.202 3.625 -19.522 1.00 91.69 84 ALA A O 1
ATOM 616 N N . PRO A 1 85 ? 9.913 5.318 -20.250 1.00 90.19 85 PRO A N 1
ATOM 617 C CA . PRO A 1 85 ? 10.456 5.291 -21.613 1.00 90.19 85 PRO A CA 1
ATOM 618 C C . PRO A 1 85 ? 11.965 5.546 -21.656 1.00 90.19 85 PRO A C 1
ATOM 620 O O . PRO A 1 85 ? 12.703 4.813 -22.313 1.00 90.19 85 PRO A O 1
ATOM 623 N N . SER A 1 86 ? 12.441 6.535 -20.893 1.00 91.62 86 SER A N 1
ATOM 624 C CA . SER A 1 86 ? 13.866 6.867 -20.805 1.00 91.62 86 SER A CA 1
ATOM 625 C C . SER A 1 86 ? 14.678 5.694 -20.259 1.00 91.62 86 SER A C 1
ATOM 627 O O . SER A 1 86 ? 15.719 5.343 -20.815 1.00 91.62 86 SER A O 1
ATOM 629 N N . LYS A 1 87 ? 14.181 5.038 -19.202 1.00 91.19 87 LYS A N 1
ATOM 630 C CA . LYS A 1 87 ? 14.841 3.868 -18.610 1.00 91.19 87 LYS A CA 1
ATOM 631 C C . LYS A 1 87 ? 14.795 2.652 -19.529 1.00 91.19 87 LYS A C 1
ATOM 633 O O . LYS A 1 87 ? 15.805 1.968 -19.665 1.00 91.19 87 LYS A O 1
ATOM 638 N N . ALA A 1 88 ? 13.676 2.408 -20.205 1.00 90.62 88 ALA A N 1
ATOM 639 C CA . ALA A 1 88 ? 13.564 1.338 -21.192 1.00 90.62 88 ALA A CA 1
ATOM 640 C C . ALA A 1 88 ? 14.562 1.525 -22.348 1.00 90.62 88 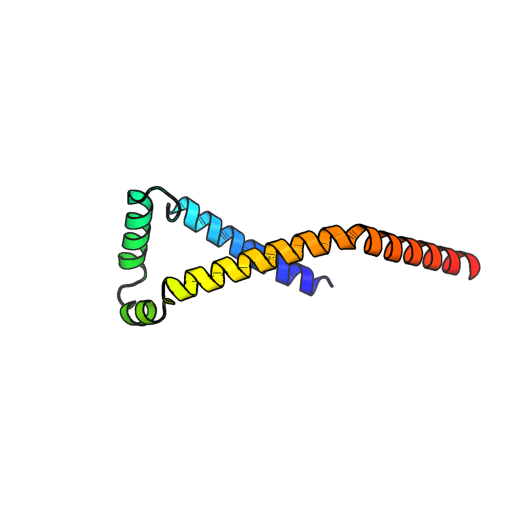ALA A C 1
ATOM 642 O O . ALA A 1 88 ? 15.230 0.564 -22.733 1.00 90.62 88 ALA A O 1
ATOM 643 N N . GLY A 1 89 ? 14.725 2.753 -22.852 1.00 90.56 89 GLY A N 1
ATOM 644 C CA . GLY A 1 89 ? 15.721 3.079 -23.876 1.00 90.56 89 GLY A CA 1
ATOM 645 C C . GLY A 1 89 ? 17.161 2.863 -23.400 1.00 90.56 89 GLY A C 1
ATOM 646 O O . GLY A 1 89 ? 17.953 2.238 -24.104 1.00 90.56 89 GLY A O 1
ATOM 647 N N . GLU A 1 90 ? 17.486 3.306 -22.182 1.00 93.25 90 GLU A N 1
ATOM 648 C CA . GLU A 1 90 ? 18.802 3.107 -21.554 1.00 93.25 90 GLU A CA 1
ATOM 649 C C . GLU A 1 90 ? 19.157 1.615 -21.439 1.00 93.25 90 GLU A C 1
ATOM 651 O O . GLU A 1 90 ? 20.230 1.187 -21.875 1.00 93.25 90 GLU A O 1
ATOM 656 N N . TYR A 1 91 ? 18.234 0.802 -20.916 1.00 91.00 91 TYR A N 1
ATOM 657 C CA . TYR A 1 91 ? 18.445 -0.639 -20.778 1.00 91.00 91 TYR A CA 1
ATOM 658 C C . TYR A 1 91 ? 18.498 -1.362 -22.126 1.00 91.00 91 TYR A C 1
ATOM 660 O O . TYR A 1 91 ? 19.320 -2.262 -22.288 1.00 91.00 91 TYR A O 1
ATOM 668 N N . SER A 1 92 ? 17.686 -0.949 -23.103 1.00 91.94 92 SER A N 1
ATOM 669 C CA . SER A 1 92 ? 17.704 -1.532 -24.453 1.00 91.94 92 SER A CA 1
ATOM 670 C C . SER A 1 92 ? 19.033 -1.267 -25.157 1.00 91.94 92 SER A C 1
ATOM 672 O O . SER A 1 92 ? 19.622 -2.185 -25.723 1.00 91.94 92 SER A O 1
ATOM 674 N N . LYS A 1 93 ? 19.555 -0.037 -25.059 1.00 93.19 93 LYS A N 1
ATOM 675 C CA . LYS A 1 93 ? 20.872 0.312 -25.605 1.00 93.19 93 LYS A CA 1
ATOM 676 C C . LYS A 1 93 ? 21.982 -0.489 -24.928 1.00 93.19 93 LYS A C 1
ATOM 678 O O . LYS A 1 93 ? 22.815 -1.076 -25.606 1.00 93.19 93 LYS A O 1
ATOM 683 N N . LYS A 1 94 ? 21.949 -0.587 -23.596 1.00 93.06 94 LYS A N 1
ATOM 684 C CA . LYS A 1 94 ? 22.930 -1.372 -22.839 1.00 93.06 94 LYS A CA 1
ATOM 685 C C . LYS A 1 94 ? 22.904 -2.855 -23.220 1.00 93.06 94 LYS A C 1
ATOM 687 O O . LYS A 1 94 ? 23.962 -3.472 -23.320 1.00 93.06 94 LYS A O 1
ATOM 692 N N . ALA A 1 95 ? 21.718 -3.421 -23.442 1.00 91.38 95 ALA A N 1
ATOM 693 C CA . ALA A 1 95 ? 21.564 -4.797 -23.904 1.00 91.38 95 ALA A CA 1
ATOM 694 C C . ALA A 1 95 ? 22.125 -4.988 -25.321 1.00 91.38 95 ALA A C 1
ATOM 696 O O . ALA A 1 95 ? 22.868 -5.939 -25.552 1.00 91.38 95 ALA A O 1
ATOM 697 N N . TYR A 1 96 ? 21.834 -4.057 -26.235 1.00 94.75 96 TYR A N 1
ATOM 698 C CA . TYR A 1 96 ? 22.389 -4.062 -27.588 1.00 94.75 96 TYR A CA 1
ATOM 699 C C . TYR A 1 96 ? 23.922 -4.001 -27.572 1.00 94.75 96 TYR A C 1
ATOM 701 O O . TYR A 1 96 ? 24.573 -4.886 -28.126 1.00 94.75 96 TYR A O 1
ATOM 709 N N . ASP A 1 97 ? 24.502 -3.031 -26.862 1.00 95.38 97 ASP A N 1
ATOM 710 C CA . ASP A 1 97 ? 25.956 -2.857 -26.773 1.00 95.38 97 ASP A CA 1
ATOM 711 C C . ASP A 1 97 ? 26.637 -4.098 -26.167 1.00 95.38 97 ASP A C 1
ATOM 713 O O . ASP A 1 97 ? 27.659 -4.556 -26.679 1.00 95.38 97 ASP A O 1
ATOM 717 N N . SER A 1 98 ? 26.030 -4.695 -25.133 1.00 92.75 98 SER A N 1
ATOM 718 C CA . SER A 1 98 ? 26.531 -5.930 -24.505 1.00 92.75 98 SER A CA 1
ATOM 719 C C . SER A 1 98 ? 26.434 -7.143 -25.439 1.00 92.75 98 SER A C 1
ATOM 721 O O . SER A 1 98 ? 27.317 -7.995 -25.450 1.00 92.75 98 SER A O 1
ATOM 723 N N . SER A 1 99 ? 25.368 -7.244 -26.238 1.00 92.94 99 SER A N 1
ATOM 724 C CA . SER A 1 99 ? 25.237 -8.324 -27.225 1.00 92.94 99 SER A CA 1
ATOM 725 C C . SER A 1 99 ? 26.273 -8.193 -28.343 1.00 92.94 99 SER A C 1
ATOM 727 O O . SER A 1 99 ? 26.861 -9.184 -28.771 1.00 92.94 99 SER A O 1
ATOM 729 N N . LEU A 1 100 ? 26.559 -6.959 -28.766 1.00 93.50 100 LEU A N 1
ATOM 730 C CA . LEU A 1 100 ? 27.526 -6.674 -29.816 1.00 93.50 100 LEU A CA 1
ATOM 731 C C . LEU A 1 100 ? 28.966 -6.932 -29.357 1.00 93.50 100 LEU A C 1
ATOM 733 O O . LEU A 1 100 ? 29.777 -7.392 -30.159 1.00 93.50 100 LEU A O 1
ATOM 737 N N . SER A 1 101 ? 29.298 -6.655 -28.091 1.00 92.94 101 SER A N 1
ATOM 738 C CA . SER A 1 101 ? 30.631 -6.955 -27.557 1.00 92.94 101 SER A CA 1
ATOM 739 C C . SER A 1 101 ? 30.909 -8.458 -27.527 1.00 92.94 101 SER A C 1
ATOM 741 O O . SER A 1 101 ? 31.983 -8.867 -27.944 1.00 92.94 101 SER A O 1
ATOM 743 N N . LEU A 1 102 ? 29.926 -9.280 -27.139 1.00 91.75 102 LEU A N 1
ATOM 744 C CA . LEU A 1 102 ? 30.067 -10.744 -27.106 1.00 91.75 102 LEU A CA 1
ATOM 745 C C . LEU A 1 102 ? 30.272 -11.367 -28.495 1.00 91.75 102 LEU A C 1
ATOM 747 O O . LEU A 1 102 ? 30.942 -12.389 -28.622 1.00 91.75 102 LEU A O 1
ATOM 751 N N . ILE A 1 103 ? 29.694 -10.761 -29.536 1.00 90.31 103 ILE A N 1
ATOM 752 C CA . ILE A 1 103 ? 29.885 -11.205 -30.925 1.00 90.31 103 ILE A CA 1
ATOM 753 C C . ILE A 1 103 ? 31.281 -10.833 -31.433 1.00 90.31 103 ILE A C 1
ATOM 755 O O . ILE A 1 103 ? 31.853 -11.585 -32.206 1.00 90.31 103 ILE A O 1
ATOM 759 N N . LYS A 1 104 ? 31.827 -9.684 -31.019 1.00 86.38 104 LYS A N 1
ATOM 760 C CA . LYS A 1 104 ? 33.154 -9.210 -31.451 1.00 86.38 104 LYS A CA 1
ATOM 761 C C . LYS A 1 104 ? 34.326 -9.896 -30.741 1.00 86.38 104 LYS A C 1
ATOM 763 O O . LYS A 1 104 ? 35.455 -9.751 -31.195 1.00 86.38 104 LYS A O 1
ATOM 768 N N . GLU A 1 105 ? 34.070 -10.540 -29.606 1.00 75.88 105 GLU A N 1
ATOM 769 C CA . GLU A 1 105 ? 35.077 -11.236 -28.794 1.00 75.88 105 GLU A CA 1
ATOM 770 C C . GLU A 1 105 ? 35.255 -12.718 -29.203 1.00 75.88 105 GLU A C 1
ATOM 772 O O . GLU A 1 105 ? 36.217 -13.348 -28.769 1.00 75.88 105 GLU A O 1
ATOM 777 N N . ASN A 1 106 ? 34.366 -13.254 -30.057 1.00 57.28 106 ASN A N 1
ATOM 778 C CA . ASN A 1 106 ? 34.504 -14.547 -30.753 1.00 57.28 106 ASN A CA 1
ATOM 779 C C . ASN A 1 106 ? 35.025 -14.356 -32.182 1.00 57.28 106 ASN A C 1
ATOM 781 O O . ASN A 1 106 ? 35.679 -15.297 -32.683 1.00 57.28 106 ASN A O 1
#

Foldseek 3Di:
DVVVVVVVVVVVVVVVVVVVVCVVQQCVHPPVSVVVSVVCCCVPPNPPCPVVVVVPDDPVVVVVVVVVVVVVVVVVVVVCVVCVVVVVVVVVVVVVVVVVVVVVVD

pLDDT: mean 84.05, std 10.23, range [56.31, 95.38]